Protein AF-A0A354WMR3-F1 (afdb_monomer_lite)

pLDDT: mean 82.84, std 13.85, range [40.34, 95.38]

Radius of gyration: 16.76 Å; chains: 1; bounding box: 54×30×31 Å

Foldseek 3Di:
DVFQPFFPDKDWDQDPVRDIDMDTDGPDFPDPVSVVRVCVVCVVVVHDDPDDDGDDCDVVNVVCVVVVVVDDDPDD

Sequence (76 aa):
LSGVSHIVNRTANARQDGACDVTLELDTPAEKEVCREIFFAFSKAGKAILRMTAGKASLEDIFMELTDSGKGEETK

Structure (mmCIF, N/CA/C/O backbone):
data_AF-A0A354WMR3-F1
#
_entry.id   AF-A0A354WMR3-F1
#
loop_
_atom_site.group_PDB
_atom_site.id
_atom_site.type_symbol
_atom_site.label_atom_id
_atom_site.label_alt_id
_atom_site.label_comp_id
_atom_site.label_asym_id
_atom_site.label_entity_id
_atom_site.label_seq_id
_atom_site.pdbx_PDB_ins_code
_atom_site.Cartn_x
_atom_site.Cartn_y
_atom_site.Cartn_z
_atom_site.occupancy
_atom_site.B_iso_or_equiv
_atom_site.auth_seq_id
_atom_site.auth_comp_id
_atom_site.auth_asym_id
_atom_site.auth_atom_id
_atom_site.pdbx_PDB_model_num
ATOM 1 N N . LEU A 1 1 ? -9.488 -4.193 -0.727 1.00 71.94 1 LEU A N 1
ATOM 2 C CA . LEU A 1 1 ? -8.885 -3.403 -1.828 1.00 71.94 1 LEU A CA 1
ATOM 3 C C . LEU A 1 1 ? -9.136 -4.040 -3.201 1.00 71.94 1 LEU A C 1
ATOM 5 O O . LEU A 1 1 ? -8.350 -3.848 -4.112 1.00 71.94 1 LEU A O 1
ATOM 9 N N . SER A 1 2 ? -10.242 -4.768 -3.386 1.00 61.78 2 SER A N 1
ATOM 10 C CA . SER A 1 2 ? -10.520 -5.601 -4.571 1.00 61.78 2 SER A CA 1
ATOM 11 C C . SER A 1 2 ? -10.918 -4.818 -5.836 1.00 61.78 2 SER A C 1
ATOM 13 O O . SER A 1 2 ? -11.713 -5.300 -6.629 1.00 61.78 2 SER A O 1
ATOM 15 N N . GLY A 1 3 ? -10.413 -3.599 -6.009 1.00 71.62 3 GLY A N 1
ATOM 16 C CA . GLY A 1 3 ? -10.736 -2.730 -7.143 1.00 71.62 3 GLY A CA 1
ATOM 17 C C . GLY A 1 3 ? -9.600 -1.802 -7.557 1.00 71.62 3 GLY A C 1
ATOM 18 O O . GLY A 1 3 ? -9.860 -0.861 -8.287 1.00 71.62 3 GLY A O 1
ATOM 19 N N . VAL A 1 4 ? -8.377 -2.039 -7.070 1.00 84.38 4 VAL A N 1
ATOM 20 C CA . VAL A 1 4 ? -7.176 -1.313 -7.499 1.00 84.38 4 VAL A CA 1
ATOM 21 C C 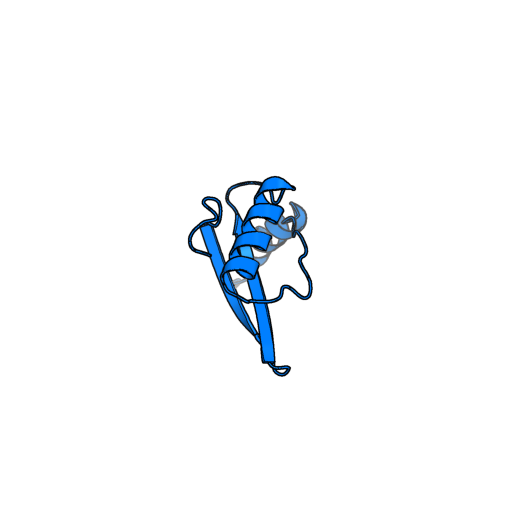. VAL A 1 4 ? -6.272 -2.327 -8.193 1.00 84.38 4 VAL A C 1
ATOM 23 O O . VAL A 1 4 ? -5.668 -3.169 -7.530 1.00 84.38 4 VAL A O 1
ATOM 26 N N . SER A 1 5 ? -6.236 -2.282 -9.523 1.00 85.75 5 SER A N 1
ATOM 27 C CA . SER A 1 5 ? -5.598 -3.293 -10.386 1.00 85.75 5 SER A CA 1
ATOM 28 C C . SER A 1 5 ? -4.078 -3.364 -10.236 1.00 85.75 5 SER A C 1
ATOM 30 O O . SER A 1 5 ? -3.478 -4.385 -10.536 1.00 85.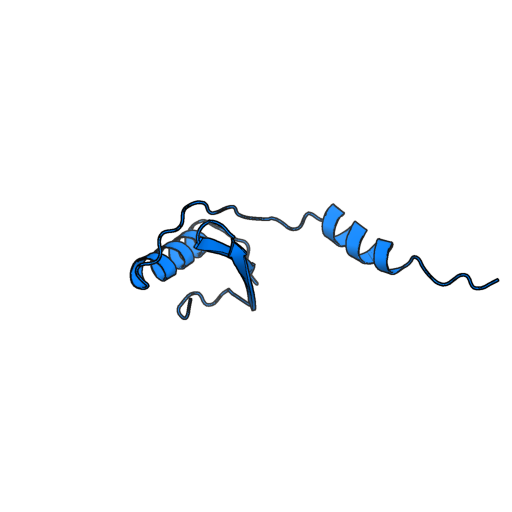75 5 SER A O 1
ATOM 32 N N . HIS A 1 6 ? -3.477 -2.274 -9.765 1.00 89.38 6 HIS A N 1
ATOM 33 C CA . HIS A 1 6 ? -2.034 -2.058 -9.721 1.00 89.38 6 HIS A CA 1
ATOM 34 C C . HIS A 1 6 ? -1.339 -2.630 -8.484 1.00 89.38 6 HIS A C 1
ATOM 36 O O . HIS A 1 6 ? -0.119 -2.572 -8.378 1.00 89.38 6 HIS A O 1
ATOM 42 N N . ILE A 1 7 ? -2.102 -3.132 -7.508 1.00 91.50 7 ILE A N 1
ATOM 43 C CA . ILE A 1 7 ? -1.540 -3.656 -6.260 1.00 91.50 7 ILE A CA 1
ATOM 44 C C . ILE A 1 7 ? -1.004 -5.065 -6.507 1.00 91.50 7 ILE A C 1
ATOM 46 O O . ILE A 1 7 ? -1.784 -6.010 -6.633 1.00 91.50 7 ILE A O 1
ATOM 50 N N . VAL A 1 8 ? 0.320 -5.209 -6.500 1.00 92.88 8 VAL A N 1
ATOM 51 C CA . VAL A 1 8 ? 1.000 -6.505 -6.656 1.00 92.88 8 VAL A CA 1
ATOM 52 C C . VAL A 1 8 ? 1.286 -7.183 -5.324 1.00 92.88 8 VAL A C 1
ATOM 54 O O . VAL A 1 8 ? 1.277 -8.410 -5.246 1.00 92.88 8 VAL A O 1
ATOM 57 N N . ASN A 1 9 ? 1.463 -6.405 -4.255 1.00 91.00 9 ASN A N 1
ATOM 58 C CA . ASN A 1 9 ? 1.631 -6.938 -2.909 1.00 91.00 9 ASN A CA 1
ATOM 59 C C . ASN A 1 9 ? 0.976 -6.036 -1.859 1.00 91.00 9 ASN A C 1
ATOM 61 O O . ASN A 1 9 ? 0.749 -4.842 -2.074 1.00 91.00 9 ASN A O 1
ATOM 65 N N . ARG A 1 10 ? 0.652 -6.622 -0.705 1.00 92.38 10 ARG A N 1
ATOM 66 C CA . ARG A 1 10 ? 0.132 -5.887 0.446 1.00 92.38 10 ARG A CA 1
ATOM 67 C C . ARG A 1 10 ? 0.612 -6.498 1.753 1.00 92.38 10 ARG A C 1
ATOM 69 O O . ARG A 1 10 ? 0.458 -7.697 1.978 1.00 92.38 10 ARG A O 1
ATOM 76 N N . THR A 1 11 ? 1.032 -5.632 2.659 1.00 92.62 11 THR A N 1
ATOM 77 C CA . THR A 1 11 ? 1.369 -5.998 4.035 1.00 92.62 11 THR A CA 1
ATOM 78 C C . THR A 1 11 ? 0.538 -5.144 4.977 1.00 92.62 11 THR A C 1
ATOM 80 O O . THR A 1 11 ? 0.348 -3.954 4.735 1.00 92.62 11 THR A O 1
ATOM 83 N N . ALA A 1 12 ? 0.005 -5.751 6.033 1.00 93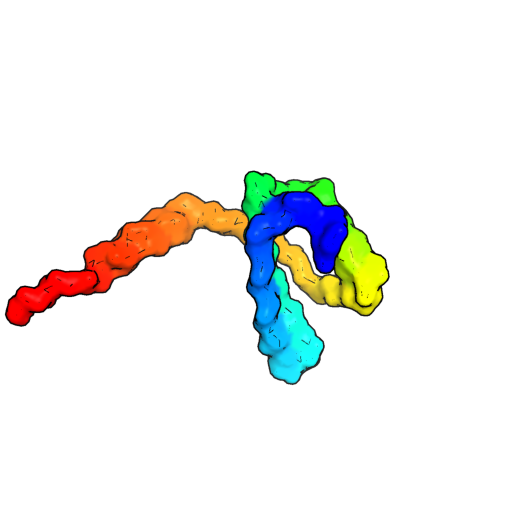.25 12 ALA A N 1
ATOM 84 C CA . ALA A 1 12 ? -0.812 -5.068 7.025 1.00 93.25 12 ALA A CA 1
ATOM 85 C C . ALA A 1 12 ? -0.315 -5.429 8.422 1.00 93.25 12 ALA A C 1
ATOM 87 O O . ALA A 1 12 ? -0.253 -6.606 8.772 1.00 93.25 12 ALA A O 1
ATOM 88 N N . ASN A 1 13 ? 0.009 -4.412 9.213 1.00 94.50 13 ASN A N 1
ATOM 89 C CA . ASN A 1 13 ? 0.478 -4.558 10.583 1.00 94.50 13 ASN A CA 1
ATOM 90 C C . ASN A 1 13 ? -0.509 -3.862 11.518 1.00 94.50 13 ASN A C 1
ATOM 92 O O . ASN A 1 13 ? -0.815 -2.679 11.353 1.00 94.50 13 ASN A O 1
ATOM 96 N N . ALA A 1 14 ? -1.047 -4.605 12.482 1.00 95.38 14 ALA A N 1
ATOM 97 C CA . ALA A 1 14 ? -1.909 -4.031 13.505 1.00 95.38 14 ALA A CA 1
ATOM 98 C C . ALA A 1 14 ? -1.077 -3.166 14.459 1.00 95.38 14 ALA A C 1
ATOM 100 O O . ALA A 1 14 ? 0.015 -3.557 14.873 1.00 95.38 14 ALA A O 1
ATOM 101 N N . ARG A 1 15 ? -1.609 -2.004 14.831 1.00 93.50 15 ARG A N 1
ATOM 102 C CA . ARG A 1 15 ? -1.006 -1.117 15.826 1.00 93.50 15 ARG A CA 1
ATOM 103 C C . ARG A 1 15 ? -1.705 -1.268 17.173 1.00 93.50 15 ARG A C 1
ATOM 105 O O . ARG A 1 15 ? -2.868 -1.657 17.254 1.00 93.50 15 ARG A O 1
ATOM 112 N N . GLN A 1 16 ? -0.998 -0.905 18.241 1.00 92.81 16 GLN A N 1
ATOM 113 C CA . GLN A 1 16 ? -1.527 -0.963 19.609 1.00 92.81 16 GLN A CA 1
ATOM 114 C C . GLN A 1 16 ? -2.655 0.052 19.870 1.00 92.81 16 GLN A C 1
ATOM 116 O O . GLN A 1 16 ? -3.465 -0.156 20.766 1.00 92.81 16 GLN A O 1
ATOM 121 N N . ASP A 1 17 ? -2.748 1.120 19.073 1.00 92.88 17 ASP A N 1
ATOM 122 C CA . ASP A 1 17 ? -3.801 2.144 19.152 1.00 92.88 17 ASP A CA 1
ATOM 123 C C . ASP A 1 17 ? -5.088 1.760 18.396 1.00 92.88 17 ASP A C 1
ATOM 125 O O . ASP A 1 17 ? -5.981 2.587 18.218 1.00 92.88 17 ASP A O 1
ATOM 129 N N . GLY A 1 18 ? -5.191 0.510 17.933 1.00 91.25 18 GLY A N 1
ATOM 130 C CA . GLY A 1 18 ? -6.339 0.008 17.176 1.00 91.25 18 GLY A CA 1
ATOM 131 C C . GLY A 1 18 ? -6.348 0.421 15.702 1.00 91.25 18 GLY A C 1
ATOM 132 O O . GLY A 1 18 ? -7.261 0.032 14.970 1.00 91.25 18 GLY A O 1
ATOM 133 N N . ALA A 1 19 ? -5.342 1.172 15.242 1.00 93.19 19 ALA A N 1
ATOM 134 C CA . ALA A 1 19 ? -5.126 1.436 13.826 1.00 93.19 19 ALA A CA 1
ATOM 135 C C . ALA A 1 19 ? -4.365 0.280 13.148 1.00 93.19 19 ALA A C 1
ATOM 137 O O . ALA A 1 19 ? -3.964 -0.707 13.770 1.00 93.19 19 ALA A O 1
ATOM 138 N N . CYS A 1 20 ? -4.165 0.397 11.838 1.00 94.06 20 CYS A N 1
ATOM 139 C CA . CYS A 1 20 ? -3.388 -0.552 11.054 1.00 94.06 20 CYS A CA 1
ATOM 140 C C . CYS A 1 20 ? -2.513 0.214 10.066 1.00 94.06 20 CYS A C 1
ATOM 142 O O . CYS A 1 20 ? -3.019 1.074 9.342 1.00 94.06 20 CYS A O 1
ATOM 144 N N . ASP A 1 21 ? -1.223 -0.110 10.039 1.00 94.12 21 ASP A N 1
ATOM 145 C CA . ASP A 1 21 ? -0.321 0.351 8.990 1.00 94.12 21 ASP A CA 1
ATOM 146 C C . ASP A 1 21 ? -0.406 -0.630 7.820 1.00 94.12 21 ASP A C 1
ATOM 148 O O . ASP A 1 21 ? -0.243 -1.841 7.992 1.00 94.12 21 ASP A O 1
ATOM 152 N N . VAL A 1 22 ? -0.689 -0.105 6.628 1.00 92.81 22 VAL A N 1
ATOM 153 C CA . VAL A 1 22 ? -0.815 -0.890 5.398 1.00 92.81 22 VAL A CA 1
ATOM 154 C C . VAL A 1 22 ? 0.208 -0.390 4.390 1.00 92.81 22 VAL A C 1
ATOM 156 O O . VAL A 1 22 ? 0.176 0.778 4.005 1.00 92.81 22 VAL A O 1
ATOM 159 N N . THR A 1 23 ? 1.070 -1.290 3.929 1.00 92.56 23 THR A N 1
ATOM 160 C CA . THR A 1 23 ? 2.000 -1.049 2.822 1.00 92.56 23 THR A CA 1
ATOM 161 C C . THR A 1 23 ? 1.446 -1.716 1.573 1.00 92.56 23 THR A C 1
ATOM 163 O O . THR A 1 23 ? 1.084 -2.893 1.608 1.00 92.56 23 THR A O 1
ATOM 166 N N . LEU A 1 24 ? 1.360 -0.959 0.480 1.00 91.75 24 LEU A N 1
ATOM 167 C CA . LEU A 1 24 ? 0.930 -1.445 -0.828 1.00 91.75 24 LEU A CA 1
ATOM 168 C C . LEU A 1 24 ? 2.100 -1.309 -1.796 1.00 91.75 24 LEU A C 1
ATOM 170 O O . LEU A 1 24 ? 2.613 -0.206 -1.978 1.00 91.75 24 LEU A O 1
ATOM 174 N N . GLU A 1 25 ? 2.495 -2.416 -2.413 1.00 91.62 25 GLU A N 1
ATOM 175 C CA . GLU A 1 25 ? 3.447 -2.398 -3.522 1.00 91.62 25 GLU A CA 1
ATOM 176 C C . GLU A 1 25 ? 2.664 -2.342 -4.828 1.00 91.62 25 GLU A C 1
ATOM 178 O O . GLU A 1 25 ? 1.674 -3.063 -5.006 1.00 91.62 25 GLU A O 1
ATOM 183 N N . LEU A 1 26 ? 3.099 -1.458 -5.721 1.00 90.06 26 LEU A N 1
ATOM 184 C CA . LEU A 1 26 ? 2.423 -1.161 -6.973 1.00 90.06 26 LEU A CA 1
ATOM 185 C C . LEU A 1 26 ? 3.340 -1.488 -8.153 1.00 90.06 26 LEU A C 1
ATOM 187 O O . LEU A 1 26 ? 4.535 -1.203 -8.096 1.00 90.06 26 LEU A O 1
ATOM 191 N N . ASP A 1 27 ? 2.778 -2.031 -9.231 1.00 90.06 27 ASP A N 1
ATOM 192 C CA . ASP A 1 27 ? 3.491 -2.224 -10.508 1.00 90.06 27 ASP A CA 1
ATOM 193 C C . ASP A 1 27 ? 3.616 -0.941 -11.345 1.00 90.06 27 ASP A C 1
ATOM 195 O O . ASP A 1 27 ? 4.303 -0.905 -12.365 1.00 90.06 27 ASP A O 1
ATOM 199 N N . THR A 1 28 ? 2.964 0.125 -10.893 1.00 88.56 28 THR A N 1
ATOM 200 C CA . THR A 1 28 ? 2.982 1.458 -11.481 1.00 88.56 28 THR A CA 1
ATOM 201 C C . THR A 1 28 ? 3.330 2.485 -10.400 1.00 88.56 28 THR A C 1
ATOM 203 O O . THR A 1 28 ? 3.052 2.254 -9.217 1.00 88.56 28 THR A O 1
ATOM 206 N N . PRO A 1 29 ? 3.917 3.642 -10.746 1.00 86.50 29 PRO A N 1
ATOM 207 C CA . 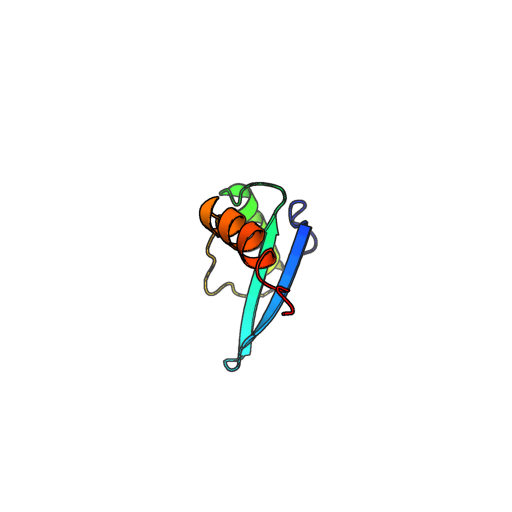PRO A 1 29 ? 4.137 4.700 -9.773 1.00 86.50 29 PRO A CA 1
ATOM 208 C C . PRO A 1 29 ? 2.836 5.119 -9.066 1.00 86.50 29 PRO A C 1
ATOM 210 O O . PRO A 1 29 ? 1.762 5.165 -9.665 1.00 86.50 29 PRO A O 1
ATOM 213 N N . ALA A 1 30 ? 2.941 5.477 -7.783 1.00 85.56 30 ALA A N 1
ATOM 214 C CA . ALA A 1 30 ? 1.826 5.962 -6.965 1.00 85.56 30 ALA A CA 1
ATOM 215 C C . ALA A 1 30 ? 1.390 7.390 -7.362 1.00 85.56 30 ALA A C 1
ATOM 217 O O . ALA A 1 30 ? 1.491 8.338 -6.580 1.00 85.56 30 ALA A O 1
ATOM 218 N N . GLU A 1 31 ? 0.936 7.569 -8.601 1.00 88.12 31 GLU A N 1
ATOM 219 C CA . GLU A 1 31 ? 0.432 8.840 -9.116 1.00 88.12 31 GLU A CA 1
ATOM 220 C C . GLU A 1 31 ? -0.975 9.155 -8.582 1.00 88.12 31 GLU A C 1
ATOM 222 O O . GLU A 1 31 ? -1.604 8.365 -7.871 1.00 88.12 31 GLU A O 1
ATOM 227 N N . LYS A 1 32 ? -1.483 10.351 -8.913 1.00 88.69 32 LYS A N 1
ATOM 228 C CA . LYS A 1 32 ? -2.745 10.880 -8.367 1.00 88.69 32 LYS A CA 1
ATOM 229 C C . LYS A 1 32 ? -3.939 9.948 -8.588 1.00 88.69 32 LYS A C 1
ATOM 231 O O . LYS A 1 32 ? -4.739 9.792 -7.669 1.00 88.69 32 LYS A O 1
ATOM 236 N N . GLU A 1 33 ? -4.055 9.345 -9.769 1.00 89.62 33 GLU A N 1
ATOM 237 C CA . GLU A 1 33 ? -5.174 8.454 -10.106 1.00 89.62 33 GLU A CA 1
ATOM 238 C C . GLU A 1 33 ? -5.154 7.186 -9.244 1.00 89.62 33 GLU A C 1
ATOM 240 O O . GLU A 1 33 ? -6.142 6.893 -8.573 1.00 89.62 33 GLU A O 1
ATOM 245 N N . VAL A 1 34 ? -4.005 6.514 -9.128 1.00 90.38 34 VAL A N 1
ATOM 246 C CA . VAL A 1 34 ? -3.869 5.305 -8.295 1.00 90.38 34 VAL A CA 1
ATOM 247 C C . VAL A 1 34 ? -4.124 5.617 -6.819 1.00 90.38 34 VAL A C 1
ATOM 249 O O . VAL A 1 34 ? -4.858 4.901 -6.136 1.00 90.38 34 VAL A O 1
ATOM 252 N N . CYS A 1 35 ? -3.594 6.740 -6.321 1.00 90.38 35 CYS A N 1
ATOM 253 C CA . CYS A 1 35 ? -3.874 7.206 -4.961 1.00 90.38 35 CYS A CA 1
ATOM 254 C C . CYS A 1 35 ? -5.376 7.442 -4.728 1.00 90.38 35 CYS A C 1
ATOM 256 O O . CYS A 1 35 ? -5.905 7.121 -3.661 1.00 90.38 35 CYS A O 1
ATOM 258 N N . ARG A 1 36 ? -6.078 7.993 -5.725 1.00 92.19 36 ARG A N 1
ATOM 259 C CA . ARG A 1 36 ? -7.522 8.245 -5.673 1.00 92.19 36 ARG A CA 1
ATOM 260 C C . ARG A 1 36 ? -8.321 6.943 -5.653 1.00 92.19 36 ARG A C 1
ATOM 262 O O . ARG A 1 36 ? -9.280 6.835 -4.888 1.00 92.19 36 ARG A O 1
ATOM 269 N N . GLU A 1 37 ? -7.925 5.953 -6.444 1.00 92.75 37 GLU A N 1
ATOM 270 C CA . GLU A 1 37 ? -8.554 4.630 -6.438 1.00 92.75 37 GLU A CA 1
ATOM 271 C C . GLU A 1 37 ? -8.396 3.928 -5.086 1.00 92.75 37 GLU A C 1
ATOM 273 O O . GLU A 1 37 ? -9.381 3.435 -4.528 1.00 92.75 37 GLU A O 1
ATOM 278 N N . ILE A 1 38 ? -7.187 3.955 -4.511 1.00 92.31 38 ILE A N 1
ATOM 279 C CA . ILE A 1 38 ? -6.917 3.418 -3.170 1.00 92.31 38 ILE A CA 1
ATOM 280 C C . ILE A 1 38 ? -7.807 4.117 -2.140 1.00 92.31 38 ILE A C 1
ATOM 282 O O . ILE A 1 38 ? -8.503 3.447 -1.373 1.00 92.31 38 ILE A O 1
ATOM 286 N N . PHE A 1 39 ? -7.856 5.451 -2.161 1.00 92.56 39 PHE A N 1
ATOM 287 C CA . PHE A 1 39 ? -8.706 6.226 -1.260 1.00 92.56 39 PHE A CA 1
ATOM 288 C C . PHE A 1 39 ? -10.174 5.785 -1.326 1.00 92.56 39 PHE A C 1
ATOM 290 O O . PHE A 1 39 ? -10.789 5.486 -0.298 1.00 92.56 39 PHE A O 1
ATOM 297 N N . PHE A 1 40 ? -10.743 5.685 -2.530 1.00 92.81 40 PHE A N 1
ATOM 298 C CA . PHE A 1 40 ? -12.134 5.267 -2.678 1.00 92.81 40 PHE A CA 1
ATOM 299 C C . PHE A 1 40 ? -12.365 3.810 -2.286 1.00 92.81 40 PHE A C 1
ATOM 301 O O . PHE A 1 40 ? -13.440 3.492 -1.780 1.00 92.81 40 PHE A O 1
ATOM 308 N N . ALA A 1 41 ? -11.387 2.923 -2.472 1.00 93.38 41 ALA A N 1
ATOM 309 C CA . ALA A 1 41 ? -11.496 1.542 -2.021 1.00 93.38 41 ALA A CA 1
ATOM 310 C C . ALA A 1 41 ? -11.612 1.447 -0.487 1.00 93.38 41 ALA A C 1
ATOM 312 O O . ALA A 1 41 ? -12.431 0.674 0.012 1.00 93.38 41 ALA A O 1
ATOM 313 N N . PHE A 1 42 ? -10.854 2.256 0.259 1.00 92.12 42 PHE A N 1
ATOM 314 C CA . PHE A 1 42 ? -10.989 2.366 1.718 1.00 92.12 42 PHE A CA 1
ATOM 315 C C . PHE A 1 42 ? -12.320 3.016 2.125 1.00 92.12 42 PHE A C 1
ATOM 317 O O . PHE A 1 42 ? -13.021 2.489 2.991 1.00 92.12 42 PHE A O 1
ATOM 324 N N . SER A 1 43 ? -12.717 4.100 1.451 1.00 91.88 43 SER A N 1
ATOM 325 C CA . SER A 1 43 ? -13.985 4.797 1.709 1.00 91.88 43 SER A CA 1
ATOM 326 C C . SER A 1 43 ? -15.203 3.887 1.510 1.00 91.88 43 SER A C 1
ATOM 328 O O . SER A 1 43 ? -16.046 3.791 2.401 1.00 91.88 43 SER A O 1
ATOM 330 N N . LYS A 1 44 ? -15.261 3.138 0.400 1.00 92.75 44 LYS A N 1
ATOM 331 C CA . LYS A 1 44 ? -16.325 2.153 0.127 1.00 92.75 44 LYS A CA 1
ATOM 332 C C . LYS A 1 44 ? -16.385 1.043 1.179 1.00 92.75 44 LYS A C 1
ATOM 334 O O . LYS A 1 44 ? -17.456 0.508 1.436 1.00 92.75 44 LYS A O 1
ATOM 339 N N . ALA A 1 45 ? -15.251 0.703 1.789 1.00 91.44 45 ALA A N 1
ATOM 340 C CA . ALA A 1 45 ? -15.170 -0.282 2.863 1.00 91.44 45 ALA A CA 1
ATOM 341 C C . ALA A 1 45 ? -15.484 0.299 4.258 1.00 91.44 45 ALA A C 1
ATOM 343 O O . ALA A 1 45 ? -15.382 -0.424 5.250 1.00 91.44 45 ALA A O 1
ATOM 344 N N . GLY A 1 46 ? -15.818 1.593 4.362 1.00 93.31 46 GLY A N 1
ATOM 345 C CA . GLY A 1 46 ? -16.051 2.265 5.642 1.00 93.31 46 GLY A CA 1
ATOM 346 C C . GLY A 1 46 ? -14.795 2.347 6.514 1.00 93.31 46 GLY A C 1
ATOM 347 O O . GLY A 1 46 ? -14.888 2.347 7.740 1.00 93.31 46 GLY A O 1
ATOM 348 N N . LYS A 1 47 ? -13.606 2.360 5.900 1.00 91.81 47 LYS A N 1
ATOM 349 C CA . LYS A 1 47 ? -12.318 2.422 6.597 1.00 91.81 47 LYS A CA 1
ATOM 350 C C . LYS A 1 47 ? -11.697 3.799 6.392 1.00 91.81 47 LYS A C 1
ATOM 352 O O . LYS A 1 47 ? -11.412 4.192 5.265 1.00 91.81 47 LYS A O 1
ATOM 357 N N . ALA A 1 48 ? -11.493 4.533 7.482 1.00 93.25 48 ALA A N 1
ATOM 358 C CA . ALA A 1 48 ? -10.849 5.839 7.432 1.00 93.25 48 ALA A CA 1
ATOM 359 C C . ALA A 1 48 ? -9.343 5.694 7.161 1.00 93.25 48 ALA A C 1
ATOM 361 O O . ALA A 1 48 ? -8.671 4.877 7.790 1.00 93.25 48 ALA A O 1
ATOM 362 N N . ILE A 1 49 ? -8.816 6.517 6.254 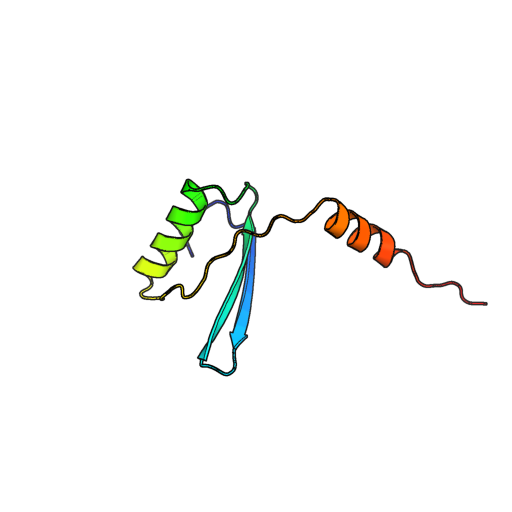1.00 93.88 49 ILE A N 1
ATOM 363 C CA . ILE A 1 49 ? -7.374 6.678 6.050 1.00 93.88 49 ILE A CA 1
ATOM 364 C C . ILE A 1 49 ? -6.926 7.873 6.890 1.00 93.88 49 ILE A C 1
ATOM 366 O O . ILE A 1 49 ? -7.331 9.001 6.624 1.00 93.88 49 ILE A O 1
ATOM 370 N N . LEU A 1 50 ? -6.089 7.629 7.899 1.00 93.81 50 LEU A N 1
ATOM 371 C CA . LEU A 1 50 ? -5.567 8.690 8.772 1.00 93.81 50 LEU A CA 1
ATOM 372 C C . LEU A 1 50 ? -4.376 9.424 8.142 1.00 93.81 50 LEU A C 1
ATOM 374 O O . LEU A 1 50 ? -4.198 10.625 8.330 1.00 93.81 50 LEU A O 1
ATOM 378 N N . ARG A 1 51 ? -3.550 8.689 7.392 1.00 91.62 51 ARG A N 1
ATOM 379 C CA . ARG A 1 51 ? -2.399 9.197 6.647 1.00 91.62 51 ARG A CA 1
ATOM 380 C C . ARG A 1 51 ? -2.144 8.283 5.456 1.00 91.62 51 ARG A C 1
ATOM 382 O O . ARG A 1 51 ? -2.253 7.069 5.583 1.00 91.62 51 ARG A O 1
ATOM 389 N N . MET A 1 52 ? -1.773 8.871 4.325 1.00 91.69 52 MET A N 1
ATOM 390 C CA . MET A 1 52 ? -1.299 8.145 3.152 1.00 91.69 52 MET A CA 1
ATOM 391 C C . MET A 1 52 ? -0.042 8.836 2.639 1.00 91.69 52 MET A C 1
ATOM 393 O O . MET A 1 52 ? -0.055 10.045 2.413 1.00 91.69 52 MET A O 1
ATOM 397 N N . THR A 1 53 ? 1.030 8.069 2.473 1.00 88.56 53 THR A N 1
ATOM 398 C CA . THR A 1 53 ? 2.315 8.565 1.977 1.00 88.56 53 THR A CA 1
ATOM 399 C C . THR A 1 53 ? 2.726 7.703 0.796 1.00 88.56 53 THR A C 1
ATOM 401 O O . THR A 1 53 ? 2.736 6.480 0.908 1.00 88.56 53 THR A O 1
ATOM 404 N N . ALA A 1 54 ? 3.070 8.327 -0.329 1.00 85.06 54 ALA A N 1
ATOM 405 C CA . ALA A 1 54 ? 3.688 7.615 -1.438 1.00 85.06 54 ALA A CA 1
ATOM 406 C C . ALA A 1 54 ? 5.164 7.372 -1.101 1.00 85.06 54 ALA A C 1
ATOM 408 O O . ALA A 1 54 ? 5.941 8.322 -0.988 1.00 85.06 54 ALA A O 1
ATOM 409 N N . GLY A 1 55 ? 5.540 6.109 -0.915 1.00 77.94 55 GLY A N 1
ATOM 410 C CA . GLY A 1 55 ? 6.942 5.711 -0.876 1.00 77.94 55 GLY A CA 1
ATOM 411 C C . GLY A 1 55 ? 7.485 5.616 -2.299 1.00 77.94 55 GLY A C 1
ATOM 412 O O . GLY A 1 55 ? 6.840 5.037 -3.171 1.00 77.94 55 GLY A O 1
ATOM 413 N N . LYS A 1 56 ? 8.668 6.175 -2.546 1.00 67.06 56 LYS A N 1
ATOM 414 C CA . LYS A 1 56 ? 9.518 5.728 -3.652 1.00 67.06 56 LYS A CA 1
ATOM 415 C C . LYS A 1 56 ? 10.583 4.839 -3.034 1.00 67.06 56 LYS A C 1
ATOM 417 O O . LYS A 1 56 ? 11.246 5.293 -2.108 1.00 67.06 56 LYS A O 1
ATOM 422 N N . ALA A 1 57 ? 10.764 3.629 -3.553 1.00 63.25 57 ALA A N 1
ATOM 423 C CA . ALA A 1 57 ? 12.034 2.947 -3.357 1.00 63.25 57 ALA A CA 1
ATOM 424 C C . ALA A 1 57 ? 13.101 3.836 -4.007 1.00 63.25 57 ALA A C 1
ATOM 426 O O . ALA A 1 57 ? 13.011 4.129 -5.206 1.00 63.25 57 ALA A O 1
ATOM 427 N N . SER A 1 58 ? 14.032 4.376 -3.221 1.00 60.78 58 SER A N 1
ATOM 428 C CA . SER A 1 58 ? 15.158 5.079 -3.821 1.00 60.78 58 SER A CA 1
ATOM 429 C C . SER A 1 58 ? 16.092 4.042 -4.448 1.00 60.78 58 SER A C 1
ATOM 431 O O . SER A 1 58 ? 16.182 2.907 -3.982 1.00 60.78 58 SER A O 1
ATOM 433 N N . LEU A 1 59 ? 16.780 4.405 -5.535 1.00 66.88 59 LEU A N 1
ATOM 434 C CA . LEU A 1 59 ? 17.806 3.527 -6.111 1.00 66.88 59 LEU A CA 1
ATOM 435 C C . LEU A 1 59 ? 18.894 3.198 -5.081 1.00 66.88 59 LEU A C 1
ATOM 437 O O . LEU A 1 59 ? 19.460 2.116 -5.140 1.00 66.88 59 LEU A O 1
ATOM 441 N N . GLU A 1 60 ? 19.141 4.104 -4.133 1.00 74.56 60 GLU A N 1
ATOM 442 C CA . GLU A 1 60 ? 20.024 3.887 -2.988 1.00 74.56 60 GLU A CA 1
ATOM 443 C C . GLU A 1 60 ? 19.492 2.773 -2.073 1.00 74.56 60 GLU A C 1
ATOM 445 O O . GLU A 1 60 ? 20.246 1.871 -1.737 1.00 74.56 60 GLU A O 1
ATOM 450 N N . ASP A 1 61 ? 18.198 2.781 -1.725 1.00 71.38 61 ASP A N 1
ATOM 451 C CA . ASP A 1 61 ? 17.579 1.742 -0.883 1.00 71.38 61 ASP A CA 1
ATOM 452 C C . ASP A 1 61 ? 17.657 0.365 -1.556 1.00 71.38 61 ASP A C 1
ATOM 454 O O . ASP A 1 61 ? 18.016 -0.624 -0.920 1.00 71.38 61 ASP A O 1
ATOM 458 N N . ILE A 1 62 ? 17.392 0.314 -2.868 1.00 74.25 62 ILE A N 1
ATOM 459 C CA . ILE A 1 62 ? 17.517 -0.910 -3.675 1.00 74.25 62 ILE A CA 1
ATOM 460 C C . ILE A 1 62 ? 18.981 -1.367 -3.721 1.00 74.25 62 ILE A C 1
ATOM 462 O O . ILE A 1 62 ? 19.277 -2.553 -3.586 1.00 74.25 62 ILE A O 1
ATOM 466 N N . PHE A 1 63 ? 19.915 -0.434 -3.912 1.00 78.00 63 PHE A N 1
ATOM 467 C CA . PHE A 1 63 ? 21.342 -0.735 -3.969 1.00 78.00 63 PHE A CA 1
ATOM 468 C C . PHE A 1 63 ? 21.875 -1.240 -2.623 1.00 78.00 63 PHE A C 1
ATOM 470 O O . PHE A 1 63 ? 22.641 -2.202 -2.594 1.00 78.00 63 PHE A O 1
ATOM 477 N N . MET A 1 64 ? 21.449 -0.642 -1.509 1.00 79.25 64 MET A N 1
ATOM 478 C CA . MET A 1 64 ? 21.796 -1.092 -0.161 1.00 79.25 64 MET A CA 1
ATOM 479 C C . MET A 1 64 ? 21.248 -2.496 0.109 1.00 79.25 64 MET A C 1
ATOM 481 O O . MET A 1 64 ? 22.008 -3.355 0.536 1.00 79.25 64 MET A O 1
ATOM 485 N N . GLU A 1 65 ? 19.987 -2.787 -0.219 1.00 75.12 65 GLU A N 1
ATOM 486 C CA . GLU A 1 65 ? 19.403 -4.127 -0.032 1.00 75.12 65 GLU A CA 1
ATOM 487 C C . GLU A 1 65 ? 20.148 -5.215 -0.836 1.00 75.12 65 GLU A C 1
ATOM 489 O O . GLU A 1 65 ? 20.448 -6.302 -0.327 1.00 75.12 65 GLU A O 1
ATOM 494 N N . LEU A 1 66 ? 20.524 -4.906 -2.082 1.00 77.88 66 LEU A N 1
ATOM 495 C CA . LEU A 1 66 ? 21.264 -5.821 -2.959 1.00 77.88 66 LEU A CA 1
ATOM 496 C C . LEU A 1 66 ? 22.735 -6.009 -2.560 1.00 77.88 66 LEU A C 1
ATOM 498 O O . LEU A 1 66 ? 23.332 -7.025 -2.907 1.00 77.88 66 LEU A O 1
ATOM 502 N N . THR A 1 67 ? 23.344 -5.039 -1.875 1.00 78.50 67 THR A N 1
ATOM 503 C CA . THR A 1 67 ? 24.760 -5.112 -1.470 1.00 78.50 67 THR A CA 1
ATOM 504 C C . THR A 1 67 ? 24.950 -5.594 -0.032 1.00 78.50 67 THR A C 1
ATOM 506 O O . THR A 1 67 ? 25.957 -6.243 0.255 1.00 78.50 67 THR A O 1
ATOM 509 N N . ASP A 1 68 ? 23.980 -5.366 0.857 1.00 68.94 68 ASP A N 1
ATOM 510 C CA . ASP A 1 68 ? 23.999 -5.861 2.242 1.00 68.94 68 ASP A CA 1
ATOM 511 C C . ASP A 1 68 ? 23.704 -7.371 2.318 1.00 68.94 68 ASP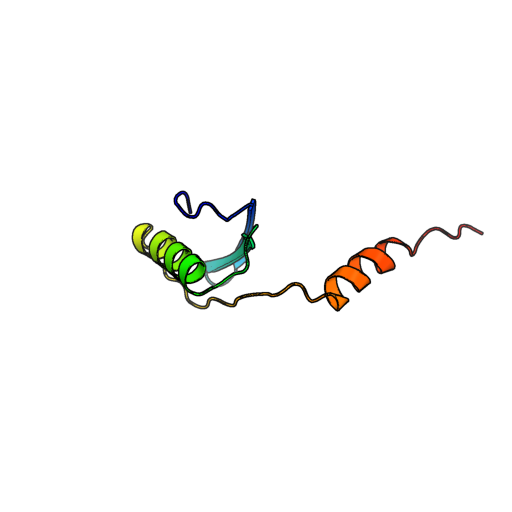 A C 1
ATOM 513 O O . ASP A 1 68 ? 24.264 -8.088 3.146 1.00 68.94 68 ASP A O 1
ATOM 517 N N . SER A 1 69 ? 22.956 -7.905 1.345 1.00 60.91 69 SER A N 1
ATOM 518 C CA . SER A 1 69 ? 22.794 -9.353 1.126 1.00 60.91 69 SER A CA 1
ATOM 519 C C . SER A 1 69 ? 24.078 -10.076 0.664 1.00 60.91 69 SER A C 1
ATOM 521 O O . SER A 1 69 ? 24.079 -11.299 0.528 1.00 60.91 69 SER A O 1
ATOM 523 N N . GLY A 1 70 ? 25.192 -9.350 0.476 1.00 57.56 70 GLY A N 1
ATOM 524 C CA . GLY A 1 70 ? 26.518 -9.891 0.157 1.00 57.56 70 GLY A CA 1
ATOM 525 C C . GLY A 1 70 ? 27.491 -10.021 1.340 1.00 57.56 70 GLY A C 1
ATOM 526 O O . GLY A 1 70 ? 28.645 -10.393 1.118 1.00 57.56 70 GLY A O 1
ATOM 527 N N . LYS A 1 71 ? 27.091 -9.705 2.583 1.00 58.62 71 LYS A N 1
ATOM 528 C CA . LYS A 1 71 ? 27.988 -9.762 3.755 1.00 58.62 71 LYS A CA 1
ATOM 529 C C . LYS A 1 71 ? 27.673 -10.913 4.717 1.00 58.62 71 LYS A C 1
ATOM 531 O O . LYS A 1 71 ? 26.902 -10.781 5.660 1.00 58.62 71 LYS A O 1
ATOM 536 N N . GLY A 1 72 ? 28.394 -12.010 4.506 1.00 55.59 72 GLY A N 1
ATOM 537 C CA . GLY A 1 72 ? 28.474 -13.206 5.349 1.00 55.59 72 GLY A CA 1
ATOM 538 C C . GLY A 1 72 ? 28.409 -14.411 4.418 1.00 55.59 72 GLY A C 1
ATOM 539 O O . GLY A 1 72 ? 27.376 -14.638 3.815 1.00 55.59 72 GLY A O 1
ATOM 540 N N . GLU A 1 73 ? 29.487 -15.139 4.136 1.00 50.97 73 GLU A N 1
ATOM 541 C CA . GLU A 1 73 ? 30.300 -15.879 5.100 1.00 50.97 73 GLU A CA 1
ATOM 542 C C . GLU A 1 73 ? 31.794 -15.889 4.690 1.00 50.97 73 GLU A C 1
ATOM 544 O O . GLU A 1 73 ? 32.196 -16.633 3.798 1.00 50.97 73 GLU A O 1
ATOM 549 N N . GLU A 1 74 ? 32.655 -15.126 5.373 1.00 48.50 74 GLU A N 1
ATOM 550 C CA . GLU A 1 74 ? 34.074 -15.500 5.496 1.00 48.50 74 GLU A CA 1
ATOM 551 C C . GLU A 1 74 ? 34.211 -16.350 6.762 1.00 48.50 74 GLU A C 1
ATOM 553 O O . GLU A 1 74 ? 34.416 -15.844 7.864 1.00 48.50 74 GLU A O 1
ATOM 558 N N . THR A 1 75 ? 34.047 -17.665 6.601 1.00 45.19 75 THR A N 1
ATOM 559 C CA . THR A 1 75 ? 34.520 -18.630 7.596 1.00 45.19 75 THR A CA 1
ATOM 560 C C . THR A 1 75 ? 36.032 -18.742 7.437 1.00 45.19 75 THR A C 1
ATOM 562 O O . THR A 1 75 ? 36.508 -19.297 6.444 1.00 45.19 75 THR A O 1
ATOM 565 N N . LYS A 1 76 ? 36.792 -18.231 8.406 1.00 40.34 76 LYS A N 1
ATOM 566 C CA . LYS A 1 76 ? 38.180 -18.639 8.618 1.00 40.34 76 LYS A CA 1
ATOM 567 C C . LYS A 1 76 ? 38.479 -18.787 10.101 1.00 40.34 76 LYS A C 1
ATOM 569 O O . LYS A 1 76 ? 38.122 -17.865 10.863 1.00 40.34 76 LYS A O 1
#

Secondary structure (DSSP, 8-state):
-TT-TTEEEEEEEE-TTS-EEEEEEESS---HHHHHHHHHHHHHTT---S--------HHHHHHHHHHTT------